Protein AF-A0A7Y5QZE5-F1 (afdb_monomer_lite)

Radius of gyration: 16.56 Å; chains: 1; bounding box: 35×41×44 Å

Sequence (103 aa):
MFTLRVVRHGHQEQLLAECPAACVPARGEVLQLDVTDANGEPAGPSTLWRVISVTLHVPSVRSQPPADGSPLGVRLVEVAVLHDSEIPAPMAQRESAVLSEIL

Secondary structure (DSSP, 8-state):
-EEEEEEE-SSS-EEEEEEEESSPPPTTPEEEE--B-TTS-B-S--EEEEEEEEEEE---STTPPPTT-PPP---EEEEEEEEGGG--HHHHHHHHHHHHTT-

pLDDT: mean 82.78, std 13.97, range [40.28, 96.69]

Foldseek 3Di:
DAKEWEFEDDPDTHTDDIDDDDDFDDQQDKDWDFDADPVRHGDDDIFIWGFHDKDFDWPDDVPDQDPVNDGTDGHYIYTHTHGPVPDDPVNVVVVVVVVVVVD

Structure (mmCIF, N/CA/C/O backbone):
data_AF-A0A7Y5QZE5-F1
#
_entry.id   AF-A0A7Y5QZE5-F1
#
loop_
_atom_site.group_PDB
_atom_site.id
_atom_site.type_symbol
_atom_site.label_atom_id
_atom_site.label_alt_id
_atom_site.label_comp_id
_atom_site.label_asym_id
_atom_site.label_entity_id
_atom_site.label_seq_id
_atom_site.pdbx_PDB_ins_code
_atom_site.Cartn_x
_atom_site.Cartn_y
_atom_site.Cartn_z
_atom_site.occupancy
_atom_site.B_iso_or_equiv
_atom_site.auth_seq_id
_atom_site.auth_comp_id
_atom_site.auth_asym_id
_atom_site.auth_atom_id
_atom_site.pdbx_PDB_model_num
ATOM 1 N N . MET A 1 1 ? -9.203 8.566 7.470 1.00 85.50 1 MET A N 1
ATOM 2 C CA . MET A 1 1 ? -8.013 8.354 6.621 1.00 85.50 1 MET A CA 1
ATOM 3 C C . MET A 1 1 ? -6.992 7.553 7.404 1.00 85.50 1 MET A C 1
ATOM 5 O O . MET A 1 1 ? -6.941 7.693 8.623 1.00 85.50 1 MET A O 1
ATOM 9 N N . PHE A 1 2 ? -6.231 6.714 6.715 1.00 91.31 2 PHE A N 1
ATOM 10 C CA . PHE A 1 2 ? -5.121 5.922 7.251 1.00 91.31 2 PHE A CA 1
ATOM 11 C C . PHE A 1 2 ? -3.887 6.142 6.375 1.00 91.31 2 PHE A C 1
ATOM 13 O O . PHE A 1 2 ? -4.005 6.665 5.267 1.00 91.31 2 PHE A O 1
ATOM 20 N N . THR A 1 3 ? -2.715 5.745 6.856 1.00 95.88 3 THR A N 1
ATOM 21 C CA . THR A 1 3 ? -1.506 5.743 6.027 1.00 95.88 3 THR A CA 1
ATOM 22 C C . THR A 1 3 ? -1.508 4.496 5.150 1.00 95.88 3 THR A C 1
ATOM 24 O O . THR A 1 3 ? -1.658 3.388 5.660 1.00 95.88 3 THR A O 1
ATOM 27 N N . LEU A 1 4 ? -1.364 4.670 3.842 1.00 96.50 4 LEU A N 1
ATOM 28 C CA . LEU A 1 4 ? -1.155 3.610 2.866 1.00 96.50 4 LEU A CA 1
ATOM 29 C C . LEU A 1 4 ? 0.341 3.516 2.567 1.00 96.50 4 LEU A C 1
ATOM 31 O O . LEU A 1 4 ? 0.941 4.504 2.151 1.00 96.50 4 LEU A O 1
ATOM 35 N N . ARG A 1 5 ? 0.932 2.340 2.764 1.00 96.69 5 ARG A N 1
ATOM 36 C CA . ARG A 1 5 ? 2.314 2.018 2.394 1.00 96.69 5 ARG A CA 1
ATOM 37 C C . ARG A 1 5 ? 2.296 0.999 1.271 1.00 96.69 5 ARG A C 1
ATOM 39 O O . ARG A 1 5 ? 1.823 -0.114 1.468 1.00 96.69 5 ARG A O 1
ATOM 46 N N . VAL A 1 6 ? 2.808 1.371 0.106 1.00 95.44 6 VAL A N 1
ATOM 47 C CA . VAL A 1 6 ? 2.956 0.463 -1.034 1.00 95.44 6 VAL A CA 1
ATOM 48 C C . VAL A 1 6 ? 4.374 -0.085 -1.019 1.00 95.44 6 VAL A C 1
ATOM 50 O O . VAL A 1 6 ? 5.334 0.677 -1.140 1.00 95.44 6 VAL A O 1
ATOM 53 N N . VAL A 1 7 ? 4.510 -1.398 -0.856 1.00 95.56 7 VAL A N 1
ATOM 54 C CA . VAL A 1 7 ? 5.800 -2.087 -0.748 1.00 95.56 7 VAL A CA 1
ATOM 55 C C . VAL A 1 7 ? 5.953 -3.103 -1.871 1.00 95.56 7 VAL A C 1
ATOM 57 O O . VAL A 1 7 ? 5.016 -3.822 -2.208 1.00 95.56 7 VAL A O 1
ATOM 60 N N . ARG A 1 8 ? 7.140 -3.189 -2.470 1.00 93.00 8 ARG A N 1
ATOM 61 C CA . ARG A 1 8 ? 7.439 -4.240 -3.444 1.00 93.00 8 ARG A CA 1
ATOM 62 C C . ARG A 1 8 ? 7.531 -5.582 -2.722 1.00 93.00 8 ARG A C 1
ATOM 64 O O . ARG A 1 8 ? 8.347 -5.750 -1.819 1.00 93.00 8 ARG A O 1
ATOM 71 N N . HIS A 1 9 ? 6.727 -6.541 -3.159 1.00 88.56 9 HIS A N 1
ATOM 72 C CA . HIS A 1 9 ? 6.754 -7.916 -2.686 1.00 88.56 9 HIS A CA 1
ATOM 73 C C . HIS A 1 9 ? 8.040 -8.615 -3.159 1.00 88.56 9 HIS A C 1
ATOM 75 O O . HIS A 1 9 ? 8.330 -8.653 -4.356 1.00 88.56 9 HIS A O 1
ATOM 81 N N . GLY A 1 10 ? 8.816 -9.187 -2.236 1.00 82.56 10 GLY A N 1
ATOM 82 C CA . GLY A 1 10 ? 10.077 -9.855 -2.559 1.00 82.56 10 GLY A CA 1
ATOM 83 C C . GLY A 1 10 ? 10.978 -10.071 -1.343 1.00 82.56 10 GLY A C 1
ATOM 84 O O . GLY A 1 10 ? 10.559 -9.902 -0.205 1.00 82.56 10 GLY A O 1
ATOM 85 N N . HIS A 1 11 ? 12.234 -10.462 -1.590 1.00 60.09 11 HIS A N 1
ATOM 86 C CA . HIS A 1 11 ? 13.204 -10.788 -0.532 1.00 60.09 11 HIS A CA 1
ATOM 87 C C . HIS A 1 11 ? 13.693 -9.563 0.264 1.00 60.09 11 HIS A C 1
ATOM 89 O O . HIS A 1 11 ? 14.173 -9.703 1.385 1.00 60.09 11 HIS A O 1
ATOM 95 N N . GLN A 1 12 ? 13.560 -8.363 -0.304 1.00 74.19 12 GLN A N 1
ATOM 96 C CA . GLN A 1 12 ? 13.746 -7.098 0.397 1.00 74.19 12 GLN A CA 1
ATOM 97 C C . GLN A 1 12 ? 12.487 -6.263 0.181 1.00 74.19 12 GLN A C 1
ATOM 99 O O . GLN A 1 12 ? 12.179 -5.899 -0.954 1.00 74.19 12 GLN A O 1
ATOM 104 N N . GLU A 1 13 ? 11.752 -5.991 1.258 1.00 76.56 13 GLU A N 1
ATOM 105 C CA . GLU A 1 13 ? 10.582 -5.115 1.221 1.00 76.56 13 GLU A CA 1
ATOM 106 C C . GLU A 1 13 ? 11.045 -3.686 0.910 1.00 76.56 13 GLU A C 1
ATOM 108 O O . GLU A 1 13 ? 11.569 -2.970 1.763 1.00 76.56 13 GLU A O 1
ATOM 113 N N . GLN A 1 14 ? 10.908 -3.284 -0.353 1.00 91.56 14 GLN A N 1
ATOM 114 C CA . GLN A 1 14 ? 11.234 -1.937 -0.807 1.00 91.56 14 GLN A CA 1
ATOM 115 C C . GLN A 1 14 ? 9.977 -1.069 -0.735 1.00 91.56 14 GLN A C 1
ATOM 117 O O . GLN A 1 14 ? 8.993 -1.359 -1.412 1.00 91.56 14 GLN A O 1
ATOM 122 N N . LEU A 1 15 ? 10.013 0.020 0.036 1.00 93.94 15 LEU A N 1
ATOM 123 C CA . LEU A 1 15 ? 8.943 1.019 0.025 1.00 93.94 15 LEU A CA 1
ATOM 124 C C . LEU A 1 15 ? 8.936 1.758 -1.321 1.00 93.94 15 LEU A C 1
ATOM 126 O O . LEU A 1 15 ? 9.952 2.328 -1.718 1.00 93.94 15 LEU A O 1
ATOM 130 N N . LEU A 1 16 ? 7.793 1.743 -2.005 1.00 92.69 16 LEU A N 1
ATOM 131 C CA . LEU A 1 16 ? 7.581 2.420 -3.286 1.00 92.69 16 LEU A CA 1
ATOM 132 C C . LEU A 1 16 ? 6.844 3.749 -3.105 1.00 92.69 16 LEU A C 1
ATOM 134 O O . LEU A 1 16 ? 7.197 4.736 -3.743 1.00 92.69 16 LEU A O 1
ATOM 138 N N . ALA A 1 17 ? 5.838 3.781 -2.227 1.00 92.88 17 ALA A N 1
ATOM 139 C CA . ALA A 1 17 ? 5.070 4.983 -1.925 1.00 92.88 17 ALA A CA 1
ATOM 140 C C . ALA A 1 17 ? 4.494 4.939 -0.504 1.00 92.88 17 ALA A C 1
ATOM 142 O O . ALA A 1 17 ? 4.169 3.870 0.016 1.00 92.88 17 ALA A O 1
ATOM 143 N N . GLU A 1 18 ? 4.322 6.112 0.102 1.00 95.06 18 GLU A N 1
ATOM 144 C CA . GLU A 1 18 ? 3.592 6.288 1.355 1.00 95.06 18 GLU A CA 1
ATOM 145 C C . GLU A 1 18 ? 2.704 7.530 1.260 1.00 95.06 18 GLU A C 1
ATOM 147 O O . GLU A 1 18 ? 3.191 8.621 0.960 1.00 95.06 18 GLU A O 1
ATOM 152 N N . CYS A 1 19 ? 1.400 7.378 1.493 1.00 93.00 19 CYS A N 1
ATOM 153 C CA . CYS A 1 19 ? 0.458 8.494 1.416 1.00 93.00 19 CYS A CA 1
ATOM 154 C C . CYS A 1 19 ? -0.766 8.311 2.330 1.00 93.00 19 CYS A C 1
ATOM 156 O O . CYS A 1 19 ? -1.116 7.188 2.697 1.00 93.00 19 CYS A O 1
ATOM 158 N N . PRO A 1 20 ? -1.464 9.396 2.708 1.00 94.75 20 PRO A N 1
ATOM 159 C CA . PRO A 1 20 ? -2.780 9.296 3.326 1.00 94.75 20 PRO A CA 1
ATOM 160 C C . PRO A 1 20 ? -3.811 8.773 2.320 1.00 94.75 20 PRO A C 1
ATOM 162 O O . PRO A 1 20 ? -3.969 9.337 1.241 1.00 94.75 20 PRO A O 1
ATOM 165 N N . ALA A 1 21 ? -4.570 7.750 2.701 1.00 93.75 21 ALA A N 1
ATOM 166 C CA . ALA A 1 21 ? -5.627 7.180 1.876 1.00 93.75 21 ALA A CA 1
ATOM 167 C C . ALA A 1 21 ? -6.969 7.119 2.617 1.00 93.75 21 ALA A C 1
ATOM 169 O O . ALA A 1 21 ? -7.053 7.095 3.855 1.00 93.75 21 ALA A O 1
ATOM 170 N N . ALA A 1 22 ? -8.042 7.120 1.828 1.00 92.06 22 ALA A N 1
ATOM 171 C CA . ALA A 1 22 ? -9.415 6.969 2.303 1.00 92.06 22 ALA A CA 1
ATOM 172 C C . ALA A 1 22 ? -9.997 5.573 2.018 1.00 92.06 22 ALA A C 1
ATOM 174 O O . ALA A 1 22 ? -10.945 5.174 2.691 1.00 92.06 22 ALA A O 1
ATOM 175 N N . CYS A 1 23 ? -9.429 4.834 1.062 1.00 90.69 23 CYS A N 1
ATOM 176 C CA . CYS A 1 23 ? -9.886 3.516 0.631 1.00 90.69 23 CYS A CA 1
ATOM 177 C C . CYS A 1 23 ? -8.746 2.496 0.665 1.00 90.69 23 CYS A C 1
ATOM 179 O O . CYS A 1 23 ? -7.579 2.836 0.466 1.00 90.69 23 CYS A O 1
ATOM 181 N N . VAL A 1 24 ? -9.093 1.254 1.009 1.00 93.56 24 VAL A N 1
ATOM 182 C CA . VAL A 1 24 ? -8.153 0.130 1.062 1.00 93.56 24 VAL A CA 1
ATOM 183 C C . VAL A 1 24 ? -8.155 -0.516 -0.323 1.00 93.56 24 VAL A C 1
ATOM 185 O O . VAL A 1 24 ? -9.235 -0.931 -0.748 1.00 93.56 24 VAL A O 1
ATOM 188 N N . PRO A 1 25 ? -7.007 -0.609 -1.016 1.00 93.75 25 PRO A N 1
ATOM 189 C CA . PRO A 1 25 ? -6.932 -1.315 -2.291 1.00 93.75 25 PRO A CA 1
ATOM 190 C C . PRO A 1 25 ? -7.334 -2.780 -2.143 1.00 93.75 25 PRO A C 1
ATOM 192 O O . PRO A 1 25 ? -7.083 -3.398 -1.104 1.00 93.75 25 PRO A O 1
ATOM 195 N N . ALA A 1 26 ? -7.939 -3.352 -3.176 1.00 92.12 26 ALA A N 1
ATOM 196 C CA . ALA A 1 26 ? -8.286 -4.765 -3.191 1.00 92.12 26 ALA A CA 1
ATOM 197 C C . ALA A 1 26 ? -7.121 -5.615 -3.713 1.00 92.12 26 ALA A C 1
ATOM 199 O O . ALA A 1 26 ? -6.314 -5.185 -4.537 1.00 92.12 26 ALA A O 1
ATOM 200 N N . ARG A 1 27 ? -7.048 -6.876 -3.276 1.00 90.31 27 ARG A N 1
ATOM 201 C CA . ARG A 1 27 ? -6.139 -7.844 -3.899 1.00 90.31 27 ARG A CA 1
ATOM 202 C C . ARG A 1 27 ? -6.515 -8.047 -5.371 1.00 90.31 27 ARG A C 1
ATOM 204 O O . ARG A 1 27 ? -7.693 -8.175 -5.688 1.00 90.31 27 ARG A O 1
ATOM 211 N N . GLY A 1 28 ? -5.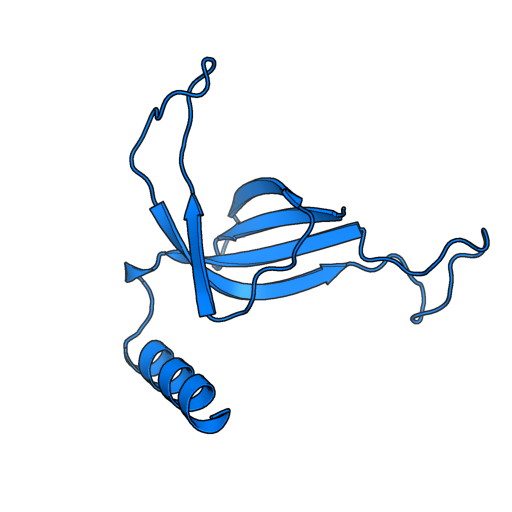512 -8.108 -6.244 1.00 88.06 28 GLY A N 1
ATOM 212 C CA . GLY A 1 28 ? -5.677 -8.223 -7.694 1.00 88.06 28 GLY A CA 1
ATOM 213 C C . GLY A 1 28 ? -5.904 -6.884 -8.404 1.00 88.06 28 GLY A C 1
ATOM 214 O O . GLY A 1 28 ? -5.843 -6.832 -9.634 1.00 88.06 28 GLY A O 1
ATOM 215 N N . GLU A 1 29 ? -6.114 -5.793 -7.663 1.00 91.38 29 GLU A N 1
ATOM 216 C CA . GLU A 1 29 ? -6.190 -4.443 -8.225 1.00 91.38 29 GLU A CA 1
ATOM 217 C C . GLU A 1 29 ? -4.840 -4.020 -8.826 1.00 91.38 29 GLU A C 1
ATOM 219 O O . GLU A 1 29 ? -3.778 -4.448 -8.361 1.00 91.38 29 GLU A O 1
ATOM 224 N N . VAL A 1 30 ? -4.878 -3.190 -9.872 1.00 93.06 30 VAL A N 1
ATOM 225 C CA . VAL A 1 30 ? -3.683 -2.553 -10.440 1.00 93.06 30 VAL A CA 1
ATOM 226 C C . VAL A 1 30 ? -3.582 -1.139 -9.910 1.00 93.06 30 VAL A C 1
ATOM 228 O O . VAL A 1 30 ? -4.482 -0.331 -10.116 1.00 93.06 30 VAL A O 1
ATOM 231 N N . LEU A 1 31 ? -2.452 -0.834 -9.291 1.00 93.06 31 LEU A N 1
ATOM 232 C CA . LEU A 1 31 ? -2.058 0.509 -8.919 1.00 93.06 31 LEU A CA 1
ATOM 233 C C . LEU A 1 31 ? -1.106 1.056 -9.979 1.00 93.06 31 LEU A C 1
ATOM 235 O O . LEU A 1 31 ? -0.111 0.417 -10.320 1.00 93.06 31 LEU A O 1
ATOM 239 N N . GLN A 1 32 ? -1.393 2.254 -10.473 1.00 93.56 32 GLN A N 1
ATOM 240 C CA . GLN A 1 32 ? -0.428 3.028 -11.240 1.00 93.56 32 GLN A CA 1
ATOM 241 C C . GLN A 1 32 ? 0.327 3.943 -10.279 1.00 93.56 32 GLN A C 1
ATOM 243 O O . GLN A 1 32 ? -0.285 4.739 -9.568 1.00 93.56 32 GLN A O 1
ATOM 248 N N . LEU A 1 33 ? 1.651 3.812 -10.244 1.00 91.62 33 LEU A N 1
ATOM 249 C CA . LEU A 1 33 ? 2.518 4.731 -9.519 1.00 91.62 33 LEU A CA 1
ATOM 250 C C . LEU A 1 33 ? 3.183 5.667 -10.522 1.00 91.62 33 LEU A C 1
ATOM 252 O O . LEU A 1 33 ? 4.011 5.239 -11.333 1.00 91.62 33 LEU A O 1
ATOM 256 N N . ASP A 1 34 ? 2.797 6.936 -10.435 1.00 90.44 34 ASP A N 1
ATOM 257 C CA . ASP A 1 34 ? 3.353 8.029 -11.220 1.00 90.44 34 ASP A CA 1
ATOM 258 C C . ASP A 1 34 ? 4.387 8.789 -10.395 1.00 90.44 34 ASP A C 1
ATOM 260 O O . ASP A 1 34 ? 4.200 9.049 -9.204 1.00 90.44 34 ASP A O 1
ATOM 264 N N . VAL A 1 35 ? 5.491 9.153 -11.040 1.00 85.69 35 VAL A N 1
ATOM 265 C CA . VAL A 1 35 ? 6.512 10.012 -10.444 1.00 85.69 35 VAL A CA 1
ATOM 266 C C . VAL A 1 35 ? 6.258 11.427 -10.931 1.00 85.69 35 VAL A C 1
ATOM 268 O O . VAL A 1 35 ? 6.272 11.665 -12.137 1.00 85.69 35 VAL A O 1
ATOM 271 N N . THR A 1 36 ? 6.044 12.359 -10.008 1.00 88.19 36 THR A N 1
ATOM 272 C CA . THR A 1 36 ? 5.875 13.784 -10.312 1.00 88.19 36 THR A CA 1
ATOM 273 C C . THR A 1 36 ? 7.092 14.586 -9.862 1.00 88.19 36 THR A C 1
ATOM 275 O O . THR A 1 36 ? 7.760 14.220 -8.892 1.00 88.19 36 THR A O 1
ATOM 278 N N . ASP A 1 37 ? 7.381 15.691 -10.545 1.00 89.75 37 ASP A N 1
ATOM 279 C CA . ASP A 1 37 ? 8.393 16.656 -10.125 1.00 89.75 37 ASP A CA 1
ATOM 280 C C . ASP A 1 37 ? 7.868 17.588 -9.014 1.00 89.75 37 ASP A C 1
ATOM 282 O O . ASP A 1 37 ? 6.760 17.435 -8.495 1.00 89.75 37 ASP A O 1
ATOM 286 N N . ALA A 1 38 ? 8.681 18.579 -8.639 1.00 90.25 38 ALA A N 1
ATOM 287 C CA . ALA A 1 38 ? 8.329 19.566 -7.619 1.00 90.25 38 ALA A CA 1
ATOM 288 C C . ALA A 1 38 ? 7.144 20.475 -8.004 1.00 90.25 38 ALA A C 1
ATOM 290 O O . ALA A 1 38 ? 6.553 21.096 -7.122 1.00 90.25 38 ALA A O 1
ATOM 291 N N . ASN A 1 39 ? 6.799 20.559 -9.290 1.00 91.69 39 ASN A N 1
ATOM 292 C CA . ASN A 1 39 ? 5.658 21.321 -9.794 1.00 91.69 39 ASN A CA 1
ATOM 293 C C . ASN A 1 39 ? 4.397 20.452 -9.926 1.00 91.69 39 ASN A C 1
ATOM 295 O O . ASN A 1 39 ? 3.333 20.977 -10.247 1.00 91.69 39 ASN A O 1
ATOM 299 N N . GLY A 1 40 ? 4.503 19.147 -9.651 1.00 86.12 40 GLY A N 1
ATOM 300 C CA . GLY A 1 40 ? 3.420 18.184 -9.820 1.00 86.12 40 GLY A CA 1
ATOM 301 C C . GLY A 1 40 ? 3.296 17.641 -11.244 1.00 86.12 40 GLY A C 1
ATOM 302 O O . GLY A 1 40 ? 2.343 16.918 -11.526 1.00 86.12 40 GLY A O 1
ATOM 303 N N . GLU A 1 41 ? 4.243 17.950 -12.131 1.00 89.81 41 GLU A N 1
ATOM 304 C CA . GLU A 1 41 ? 4.235 17.459 -13.507 1.00 89.81 41 GLU A CA 1
ATOM 305 C C . GLU A 1 41 ? 4.846 16.052 -13.585 1.00 89.81 41 GLU A C 1
ATOM 307 O O . GLU A 1 41 ? 5.772 15.746 -12.828 1.00 89.81 41 GLU A O 1
ATOM 312 N N . PRO A 1 42 ? 4.380 15.171 -14.489 1.00 87.62 42 PRO A N 1
ATOM 313 C CA . PRO A 1 42 ? 4.961 13.841 -14.660 1.00 87.62 42 PRO A CA 1
ATOM 314 C C . PRO A 1 42 ? 6.461 13.907 -14.991 1.00 87.62 42 PRO A C 1
ATOM 316 O O . PRO A 1 42 ? 6.872 14.480 -15.998 1.00 87.62 42 PRO A O 1
ATOM 319 N N . ALA A 1 43 ? 7.286 13.287 -14.150 1.00 84.19 43 ALA A N 1
ATOM 320 C CA . ALA A 1 43 ? 8.749 13.336 -14.207 1.00 84.19 43 ALA A CA 1
ATOM 321 C C . ALA A 1 43 ? 9.396 12.002 -14.609 1.00 84.19 43 ALA A C 1
ATOM 323 O O . ALA A 1 43 ? 10.621 11.894 -14.682 1.00 84.19 43 ALA A O 1
ATOM 324 N N . GLY A 1 44 ? 8.594 10.969 -14.854 1.00 80.69 44 GLY A N 1
ATOM 325 C CA . GLY A 1 44 ? 9.085 9.640 -15.185 1.00 80.69 44 GLY A CA 1
ATOM 326 C C . GLY A 1 44 ? 7.996 8.732 -15.749 1.00 80.69 44 GLY A C 1
ATOM 327 O O . GLY A 1 44 ? 6.831 9.124 -15.812 1.00 80.69 44 GLY A O 1
ATOM 328 N N . PRO A 1 45 ? 8.370 7.519 -16.185 1.00 80.25 45 PRO A N 1
ATOM 329 C CA . PRO A 1 45 ? 7.407 6.548 -16.672 1.00 80.25 45 PRO A CA 1
ATOM 330 C C . PRO A 1 45 ? 6.474 6.101 -15.543 1.00 80.25 45 PRO A C 1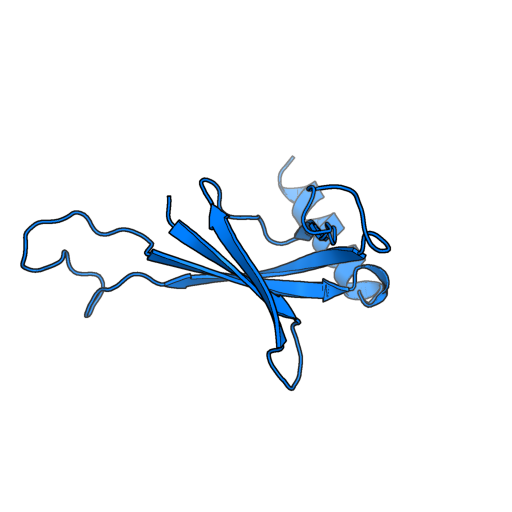
ATOM 332 O O . PRO A 1 45 ? 6.925 5.752 -14.450 1.00 80.25 45 PRO A O 1
ATOM 335 N N . SER A 1 46 ? 5.179 6.058 -15.843 1.00 85.56 46 SER A N 1
ATOM 336 C CA . SER A 1 46 ? 4.180 5.385 -15.019 1.00 85.56 46 SER A CA 1
ATOM 337 C C . SER A 1 46 ? 4.514 3.904 -14.899 1.00 85.56 46 SER A C 1
ATOM 339 O O . SER A 1 46 ? 4.842 3.247 -15.891 1.00 85.56 46 SER A O 1
ATOM 341 N N . THR A 1 47 ? 4.408 3.360 -13.692 1.00 90.50 47 THR A N 1
ATOM 342 C CA . THR A 1 47 ? 4.631 1.930 -13.446 1.00 90.50 47 THR A CA 1
ATOM 343 C C . THR A 1 47 ? 3.357 1.280 -12.929 1.00 90.50 47 THR A C 1
ATOM 345 O O . THR A 1 47 ? 2.682 1.832 -12.061 1.00 90.50 47 THR A O 1
ATOM 348 N N . LEU A 1 48 ? 3.013 0.117 -13.488 1.00 93.62 48 LEU A N 1
ATOM 349 C CA . LEU A 1 48 ? 1.823 -0.643 -13.110 1.00 93.62 48 LEU A CA 1
ATOM 350 C C . LEU A 1 48 ? 2.201 -1.762 -12.143 1.00 93.62 48 LEU A C 1
ATOM 352 O O . LEU A 1 48 ? 3.084 -2.580 -12.415 1.00 93.62 48 LEU A O 1
ATOM 356 N N . TRP A 1 49 ? 1.497 -1.793 -11.021 1.00 93.56 49 TRP A N 1
ATOM 357 C CA . TRP A 1 49 ? 1.774 -2.661 -9.891 1.00 93.56 49 TRP A CA 1
ATOM 358 C C . TRP A 1 49 ? 0.514 -3.407 -9.491 1.00 93.56 49 TRP A C 1
ATOM 360 O O . TRP A 1 49 ? -0.517 -2.806 -9.210 1.00 93.56 49 TRP A O 1
ATOM 370 N N . ARG A 1 50 ? 0.592 -4.729 -9.431 1.00 93.81 50 ARG A N 1
ATOM 371 C CA . ARG A 1 50 ? -0.519 -5.573 -9.007 1.00 93.81 50 ARG A CA 1
ATOM 372 C C . ARG A 1 50 ? -0.483 -5.770 -7.507 1.00 93.81 50 ARG A C 1
ATOM 374 O O . ARG A 1 50 ? 0.542 -6.192 -6.974 1.00 93.81 50 ARG A O 1
ATOM 381 N N . VAL A 1 51 ? -1.606 -5.543 -6.840 1.00 93.75 51 VAL A N 1
ATOM 382 C CA . VAL A 1 51 ? -1.759 -5.838 -5.414 1.00 93.75 51 VAL A CA 1
ATOM 383 C C . VAL A 1 51 ? -1.807 -7.345 -5.189 1.00 93.75 51 VAL A C 1
ATOM 385 O O . VAL A 1 51 ? -2.738 -8.021 -5.624 1.00 93.75 51 VAL A O 1
ATOM 388 N N . ILE A 1 52 ? -0.827 -7.872 -4.458 1.00 92.50 52 ILE A N 1
ATOM 389 C CA . ILE A 1 52 ? -0.727 -9.300 -4.125 1.00 92.50 52 ILE A CA 1
ATOM 390 C C . ILE A 1 52 ? -1.254 -9.577 -2.719 1.00 92.50 52 ILE A C 1
ATOM 392 O O . ILE A 1 52 ? -1.902 -10.602 -2.488 1.00 92.50 52 ILE A O 1
ATOM 396 N N . SER A 1 53 ? -1.018 -8.661 -1.780 1.00 93.62 53 SER A N 1
ATOM 397 C CA . SER A 1 53 ? -1.555 -8.751 -0.425 1.00 93.62 53 SER A CA 1
ATOM 398 C C . SER A 1 53 ? -1.808 -7.376 0.183 1.00 93.62 53 SER A C 1
ATOM 400 O O . SER A 1 53 ? -1.241 -6.364 -0.232 1.00 93.62 53 SER A O 1
ATOM 402 N N . VAL A 1 54 ? -2.696 -7.363 1.175 1.00 94.69 54 VAL A N 1
ATOM 403 C CA . VAL A 1 54 ? -3.074 -6.178 1.939 1.00 94.69 54 VAL A CA 1
ATOM 404 C C . VAL A 1 54 ? -3.055 -6.548 3.414 1.00 94.69 54 VAL A C 1
ATOM 406 O O . VAL A 1 54 ? -3.740 -7.485 3.830 1.00 94.69 54 VAL A O 1
ATOM 409 N N . THR A 1 55 ? -2.286 -5.803 4.200 1.00 94.44 55 THR A N 1
ATOM 410 C CA . THR A 1 55 ? -2.120 -5.995 5.640 1.00 94.44 55 THR A CA 1
ATOM 411 C C . THR A 1 55 ? -2.670 -4.778 6.377 1.00 94.44 55 THR A C 1
ATOM 413 O O . THR A 1 55 ? -2.245 -3.647 6.147 1.00 94.44 55 THR A O 1
ATOM 416 N N . LEU A 1 56 ? -3.629 -5.000 7.280 1.00 92.56 56 LEU A N 1
ATOM 417 C CA . LEU A 1 56 ? -4.226 -3.945 8.101 1.00 92.56 56 LEU A CA 1
ATOM 418 C C . LEU A 1 56 ? -3.582 -3.931 9.488 1.00 92.56 56 LEU A C 1
ATOM 420 O O . LEU A 1 56 ? -3.690 -4.898 10.242 1.00 92.56 56 LEU A O 1
ATOM 424 N N . HIS A 1 57 ? -2.974 -2.810 9.860 1.00 90.25 57 HIS A N 1
ATOM 425 C CA . HIS A 1 57 ? -2.397 -2.619 11.184 1.00 90.25 57 HIS A CA 1
ATOM 426 C C . HIS A 1 57 ? -3.381 -1.860 12.075 1.00 90.25 57 HIS A C 1
ATOM 428 O O . HIS A 1 57 ? -3.653 -0.664 11.894 1.00 90.25 57 HIS A O 1
ATOM 434 N N . VAL A 1 58 ? -3.909 -2.580 13.064 1.00 86.19 58 VAL A N 1
ATOM 435 C CA . VAL A 1 58 ? -4.825 -2.054 14.078 1.00 86.19 58 VAL A CA 1
ATOM 436 C C . VAL A 1 58 ? -4.086 -2.011 15.419 1.00 86.19 58 VAL A C 1
ATOM 438 O O . VAL A 1 58 ? -3.646 -3.061 15.892 1.00 86.19 58 VAL A O 1
ATOM 441 N N . PRO A 1 59 ? -3.934 -0.834 16.055 1.00 77.38 59 PRO A N 1
ATOM 442 C CA . PRO A 1 59 ? -3.265 -0.708 17.343 1.00 77.38 59 PRO A CA 1
ATOM 443 C C . PRO A 1 59 ? -4.176 -1.261 18.442 1.00 77.38 59 PRO A C 1
ATOM 445 O O . PRO A 1 59 ? -4.953 -0.537 19.058 1.00 77.38 59 PRO A O 1
ATOM 448 N N . SER A 1 60 ? -4.113 -2.572 18.661 1.00 72.50 60 SER A N 1
ATOM 449 C CA . SER A 1 60 ? -4.861 -3.241 19.720 1.00 72.50 60 SER A CA 1
ATOM 450 C C . SER A 1 60 ? -4.042 -4.371 20.323 1.00 72.50 60 SER A C 1
ATOM 452 O O . SER A 1 60 ? -3.372 -5.123 19.615 1.00 72.50 60 SER A O 1
ATOM 454 N N . VAL A 1 61 ? -4.147 -4.530 21.637 1.00 68.31 61 VAL A N 1
ATOM 455 C CA . VAL A 1 61 ? -3.732 -5.755 22.315 1.00 68.31 61 VAL A CA 1
ATOM 456 C C . VAL A 1 61 ? -4.979 -6.631 22.401 1.00 68.31 61 VAL A C 1
ATOM 458 O O . VAL A 1 61 ? -5.964 -6.241 23.020 1.00 68.31 61 VAL A O 1
ATOM 461 N N . ARG A 1 62 ? -4.963 -7.803 21.751 1.00 75.25 62 ARG A N 1
ATOM 462 C CA . ARG A 1 62 ? -6.085 -8.770 21.730 1.00 75.25 62 ARG A CA 1
ATOM 463 C C . ARG A 1 62 ? -7.393 -8.248 21.110 1.00 75.25 62 ARG A C 1
ATOM 465 O O . ARG A 1 62 ? -8.466 -8.631 21.568 1.00 75.25 62 ARG A O 1
ATOM 472 N N . SER A 1 63 ? -7.324 -7.379 20.100 1.00 70.75 63 SER A N 1
ATOM 473 C CA . SER A 1 63 ? -8.523 -6.845 19.426 1.00 70.75 63 SER A CA 1
ATOM 474 C C . SER A 1 63 ? -9.466 -6.077 20.363 1.00 70.75 63 SER A C 1
ATOM 476 O O . SER A 1 63 ? -10.669 -6.017 20.123 1.00 70.75 63 SER A O 1
ATOM 478 N N . GLN A 1 64 ? -8.928 -5.492 21.439 1.00 75.50 64 GLN A N 1
ATOM 479 C CA . GLN A 1 64 ? -9.697 -4.701 22.398 1.00 75.50 64 GLN A CA 1
ATOM 480 C C . GLN A 1 64 ? -9.677 -3.207 22.057 1.00 75.50 64 GLN A C 1
ATOM 482 O O . GLN A 1 64 ? -8.670 -2.725 21.529 1.00 75.50 64 GLN A O 1
ATOM 487 N N . PRO A 1 65 ? -10.755 -2.467 22.380 1.00 74.75 65 PRO A N 1
ATOM 488 C CA . PRO A 1 65 ? -10.774 -1.017 22.270 1.00 74.75 65 PRO A CA 1
ATOM 489 C C . PRO A 1 65 ? -9.606 -0.374 23.031 1.00 74.75 65 PRO A C 1
ATOM 491 O O . PRO A 1 65 ? -9.278 -0.827 24.132 1.00 74.75 65 PRO A O 1
ATOM 494 N N . PRO A 1 66 ? -8.986 0.677 22.474 1.00 81.06 66 PRO A N 1
ATOM 495 C CA . PRO A 1 66 ? -8.053 1.528 23.198 1.00 81.06 66 PRO A CA 1
ATOM 496 C C . PRO A 1 66 ? -8.589 1.972 24.569 1.00 81.06 66 PRO A C 1
ATOM 498 O O . PRO A 1 66 ? -9.770 2.286 24.725 1.00 81.06 66 PRO A O 1
ATOM 501 N N . ALA A 1 67 ? -7.705 2.033 25.570 1.00 81.69 67 ALA A N 1
ATOM 502 C CA . ALA A 1 67 ? -8.066 2.414 26.941 1.00 81.69 67 ALA A CA 1
ATOM 503 C C . ALA A 1 67 ? -8.563 3.868 27.063 1.00 81.69 67 ALA A C 1
ATOM 505 O O . ALA A 1 67 ? -9.229 4.212 28.035 1.00 81.69 67 ALA A O 1
ATOM 506 N N . ASP A 1 68 ? -8.252 4.709 26.076 1.00 83.62 68 ASP A N 1
ATOM 507 C CA . ASP A 1 68 ? -8.709 6.097 25.980 1.00 83.62 68 ASP A CA 1
ATOM 508 C C . ASP A 1 68 ? -10.157 6.234 25.464 1.00 83.62 68 ASP A C 1
ATOM 510 O O . ASP A 1 68 ? -10.659 7.348 25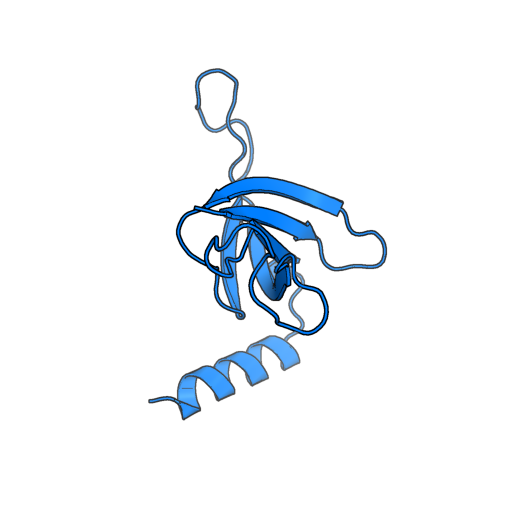.326 1.00 83.62 68 ASP A O 1
ATOM 514 N N . GLY A 1 69 ? -10.839 5.116 25.184 1.00 81.00 69 GLY A N 1
ATOM 515 C CA . GLY A 1 69 ? -12.219 5.090 24.697 1.00 81.00 69 GLY A CA 1
ATOM 516 C C . GLY A 1 69 ? -12.370 5.443 23.216 1.00 81.00 69 GLY A C 1
ATOM 517 O O . GLY A 1 69 ? -13.496 5.486 22.715 1.00 81.00 69 GLY A O 1
ATOM 518 N N . SER A 1 70 ? -11.268 5.683 22.498 1.00 81.62 70 SER A N 1
ATOM 519 C CA . SER A 1 70 ? -11.310 5.898 21.054 1.00 81.62 70 SER A CA 1
ATOM 520 C C . SER A 1 70 ? -11.733 4.617 20.317 1.00 81.62 70 SER A C 1
ATOM 522 O O . SER A 1 70 ? -11.474 3.504 20.784 1.00 81.62 70 SER A O 1
ATOM 524 N N . PRO A 1 71 ? -12.411 4.726 19.159 1.00 79.69 71 PRO A N 1
ATOM 525 C CA . PRO A 1 71 ? -12.787 3.548 18.392 1.00 79.69 71 PRO A CA 1
ATOM 526 C C . PRO A 1 71 ? -11.546 2.828 17.855 1.00 79.69 71 PRO A C 1
ATOM 528 O O . PRO A 1 71 ? -10.577 3.460 17.419 1.00 79.69 71 PRO A O 1
ATOM 531 N N . LEU A 1 72 ? -11.613 1.494 17.815 1.00 83.94 72 LEU A N 1
ATOM 532 C CA . LEU A 1 72 ? -10.669 0.691 17.040 1.00 83.94 72 LEU A CA 1
ATOM 533 C C . LEU A 1 72 ? -10.686 1.168 15.590 1.00 83.94 72 LEU A C 1
ATOM 535 O O . LEU A 1 72 ? -11.736 1.243 14.956 1.00 83.94 72 LEU A O 1
ATOM 539 N N . GLY A 1 73 ? -9.508 1.486 15.071 1.00 84.50 73 GLY A N 1
ATOM 540 C CA . GLY A 1 73 ? -9.363 1.988 13.718 1.00 84.50 73 GLY A CA 1
ATOM 541 C C . GLY A 1 73 ? -8.049 1.540 13.116 1.00 84.50 73 GLY A C 1
ATOM 542 O O . GLY A 1 73 ? -7.022 1.490 13.794 1.00 84.50 73 GLY A O 1
ATOM 543 N N . VAL A 1 74 ? -8.086 1.234 11.824 1.00 88.56 74 VAL A N 1
ATOM 544 C CA . VAL A 1 74 ? -6.879 0.995 11.037 1.00 88.56 74 VAL A CA 1
ATOM 545 C C . VAL A 1 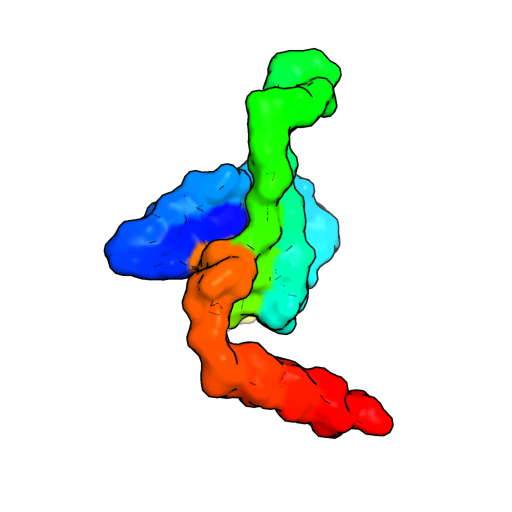74 ? -6.067 2.288 11.005 1.00 88.56 74 VAL A C 1
ATOM 547 O O . VAL A 1 74 ? -6.595 3.353 10.674 1.00 88.56 74 VAL A O 1
ATOM 550 N N . ARG A 1 75 ? -4.790 2.206 11.386 1.00 88.94 75 ARG A N 1
ATOM 551 C CA . ARG A 1 75 ? -3.863 3.349 11.327 1.00 88.94 75 ARG A CA 1
ATOM 552 C C . ARG A 1 75 ? -2.954 3.269 10.115 1.00 88.94 75 ARG A C 1
ATOM 554 O O . ARG A 1 75 ? -2.699 4.289 9.481 1.00 88.94 75 ARG A O 1
ATOM 561 N N . LEU A 1 76 ? -2.518 2.056 9.799 1.00 92.50 76 LEU A N 1
ATOM 562 C CA . LEU A 1 76 ? -1.623 1.771 8.696 1.00 92.50 76 LEU A CA 1
ATOM 563 C C . LEU A 1 76 ? -2.172 0.607 7.871 1.00 92.50 76 LEU A C 1
ATOM 565 O O . LEU A 1 76 ? -2.641 -0.391 8.418 1.00 92.50 76 LEU A O 1
ATOM 569 N N . VAL A 1 77 ? -2.088 0.756 6.557 1.00 95.38 77 VAL A N 1
ATOM 570 C CA . VAL A 1 77 ? -2.374 -0.276 5.569 1.00 95.38 77 VAL A CA 1
ATOM 571 C C . VAL A 1 77 ? -1.114 -0.477 4.759 1.00 95.38 77 VAL A C 1
ATOM 573 O O . VAL A 1 77 ? -0.644 0.458 4.116 1.00 95.38 77 VAL A O 1
ATOM 576 N N . GLU A 1 78 ? -0.574 -1.685 4.792 1.00 96.31 78 GLU A N 1
ATOM 577 C CA . GLU A 1 78 ? 0.542 -2.069 3.941 1.00 96.31 78 GLU A CA 1
ATOM 578 C C . GLU A 1 78 ? 0.026 -2.896 2.767 1.00 96.31 78 GLU A C 1
ATOM 580 O O . GLU A 1 78 ? -0.743 -3.841 2.940 1.00 96.31 78 GLU A O 1
ATOM 585 N N . VAL A 1 79 ? 0.416 -2.504 1.562 1.00 95.81 79 VAL A N 1
ATOM 586 C CA . VAL A 1 79 ? -0.003 -3.118 0.308 1.00 95.81 79 VAL A CA 1
ATOM 587 C C . VAL A 1 79 ? 1.236 -3.649 -0.380 1.00 95.81 79 VAL A C 1
ATOM 589 O O . VAL A 1 79 ? 2.059 -2.873 -0.869 1.00 95.81 79 VAL A O 1
ATOM 592 N N . ALA A 1 80 ? 1.363 -4.973 -0.416 1.00 94.94 80 ALA A N 1
ATOM 593 C CA . ALA A 1 80 ? 2.455 -5.615 -1.122 1.00 94.94 80 ALA A CA 1
ATOM 594 C C . ALA A 1 80 ? 2.088 -5.779 -2.594 1.00 94.94 80 ALA A C 1
ATOM 596 O O . ALA A 1 80 ? 1.046 -6.354 -2.932 1.00 94.94 80 ALA A O 1
ATOM 597 N N . VAL A 1 81 ? 2.961 -5.293 -3.470 1.00 93.94 81 VAL A N 1
ATOM 598 C CA . VAL A 1 81 ? 2.745 -5.291 -4.913 1.00 93.94 81 VAL A CA 1
ATOM 599 C C . VAL A 1 81 ? 3.849 -6.010 -5.678 1.00 93.94 81 VAL A C 1
ATOM 601 O O . VAL A 1 81 ? 5.013 -5.988 -5.284 1.00 93.94 81 VAL A O 1
ATOM 604 N N . LEU A 1 82 ? 3.492 -6.614 -6.807 1.00 93.12 82 LEU A N 1
ATOM 605 C CA . LEU A 1 82 ? 4.440 -7.079 -7.823 1.00 93.12 82 LEU A CA 1
ATOM 606 C C . LEU A 1 82 ? 4.315 -6.213 -9.068 1.00 93.12 82 LEU A C 1
ATOM 608 O O . LEU A 1 82 ? 3.244 -5.662 -9.330 1.00 93.12 82 LEU A O 1
ATOM 612 N N . HIS A 1 83 ? 5.396 -6.086 -9.836 1.00 89.88 83 HIS A N 1
ATOM 613 C CA . HIS A 1 83 ? 5.292 -5.401 -11.118 1.00 89.88 83 HIS A CA 1
AT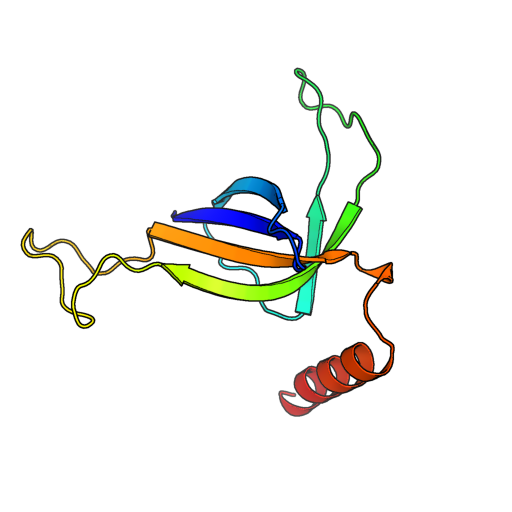OM 614 C C . HIS A 1 83 ? 4.322 -6.190 -12.007 1.00 89.88 83 HIS A C 1
ATOM 616 O O . HIS A 1 83 ? 4.371 -7.420 -12.026 1.00 89.88 83 HIS A O 1
ATOM 622 N N . ASP A 1 84 ? 3.428 -5.517 -12.730 1.00 84.25 84 ASP A N 1
ATOM 623 C CA . ASP A 1 84 ? 2.325 -6.207 -13.418 1.00 84.25 84 ASP A CA 1
ATOM 624 C C . ASP A 1 84 ? 2.820 -7.234 -14.457 1.00 84.25 84 ASP A C 1
ATOM 626 O O . ASP A 1 84 ? 2.246 -8.307 -14.626 1.00 84.25 84 ASP A O 1
ATOM 630 N N . SER A 1 85 ? 3.970 -6.962 -15.080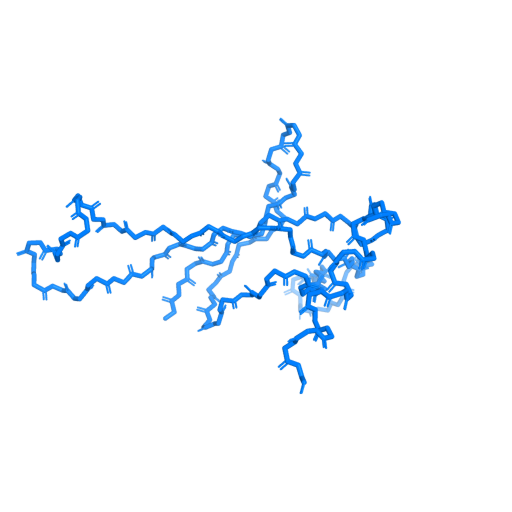 1.00 82.44 85 SER A N 1
ATOM 631 C CA . SER A 1 85 ? 4.624 -7.888 -16.014 1.00 82.44 85 SER A CA 1
ATOM 632 C C . SER A 1 85 ? 5.286 -9.109 -15.356 1.00 82.44 85 SER A C 1
ATOM 634 O O . SER A 1 85 ? 5.685 -10.029 -16.062 1.00 82.44 85 SER A O 1
ATOM 636 N N . GLU A 1 86 ? 5.478 -9.108 -14.034 1.00 79.81 86 GLU A N 1
ATOM 637 C CA . GLU A 1 86 ? 6.125 -10.194 -13.282 1.00 79.81 86 GLU A CA 1
ATOM 638 C C . GLU A 1 86 ? 5.121 -11.265 -12.825 1.00 79.81 86 GLU A C 1
ATOM 640 O O . GLU A 1 86 ? 5.531 -12.284 -12.268 1.00 79.81 86 GLU A O 1
ATOM 645 N N . ILE A 1 87 ? 3.815 -11.069 -13.053 1.00 73.75 87 ILE A N 1
ATOM 646 C CA . ILE A 1 87 ? 2.782 -12.021 -12.631 1.00 73.75 87 ILE A CA 1
ATOM 647 C C . ILE A 1 87 ? 2.904 -13.311 -13.455 1.00 73.75 87 ILE A C 1
ATOM 649 O O . ILE A 1 87 ? 2.694 -13.297 -14.672 1.00 73.75 87 ILE A O 1
ATOM 653 N N . PRO A 1 88 ? 3.176 -14.467 -12.824 1.00 67.81 88 PRO A N 1
ATOM 654 C CA . PRO A 1 88 ? 3.202 -15.734 -13.536 1.00 67.81 88 PRO A CA 1
ATOM 655 C C . PRO A 1 88 ? 1.810 -16.077 -14.087 1.00 67.81 88 PRO A C 1
ATOM 657 O O . PRO A 1 88 ? 0.809 -15.982 -13.372 1.00 67.81 88 PRO A O 1
ATOM 660 N N . ALA A 1 89 ? 1.747 -16.589 -15.320 1.00 62.19 89 ALA A N 1
ATOM 661 C CA . ALA A 1 89 ? 0.500 -16.994 -15.985 1.00 62.19 89 ALA A CA 1
ATOM 662 C C . ALA A 1 89 ? -0.474 -17.859 -15.136 1.00 62.19 89 ALA A C 1
ATOM 664 O O . ALA A 1 89 ? -1.681 -17.620 -15.212 1.00 62.19 89 ALA A O 1
ATOM 665 N N . PRO A 1 90 ? -0.027 -18.812 -14.285 1.00 57.72 90 PRO A N 1
ATOM 666 C CA . PRO A 1 90 ? -0.950 -19.573 -13.441 1.00 57.72 90 PRO A CA 1
ATOM 667 C C . PRO A 1 90 ? -1.582 -18.764 -12.292 1.00 57.72 90 PRO A C 1
ATOM 669 O O . PRO A 1 90 ? -2.658 -19.131 -11.820 1.00 57.72 90 PRO A O 1
ATOM 672 N N . MET A 1 91 ? -0.952 -17.679 -11.824 1.00 60.97 91 MET A N 1
ATOM 673 C CA . MET A 1 91 ? -1.563 -16.771 -10.840 1.00 60.97 91 MET A CA 1
ATOM 674 C C . MET A 1 91 ? -2.641 -15.904 -11.490 1.00 60.97 91 MET A C 1
ATOM 676 O O . MET A 1 91 ? -3.741 -15.821 -10.951 1.00 60.97 91 MET A O 1
ATOM 680 N N . ALA A 1 92 ? -2.370 -15.375 -12.687 1.00 59.25 92 ALA A N 1
ATOM 681 C CA . ALA A 1 92 ? -3.349 -14.607 -13.456 1.00 59.25 92 ALA A CA 1
ATOM 682 C C . ALA A 1 92 ? -4.634 -15.416 -13.742 1.00 59.25 92 ALA A C 1
ATOM 684 O O . ALA A 1 92 ? -5.743 -14.895 -13.645 1.00 59.25 92 ALA A O 1
ATOM 685 N N . GLN A 1 93 ? -4.503 -16.719 -14.025 1.00 59.06 93 GLN A N 1
ATOM 686 C CA . GLN A 1 93 ? -5.648 -17.610 -14.263 1.00 59.06 93 GLN A CA 1
ATOM 687 C C . GLN A 1 93 ? -6.484 -17.886 -13.004 1.00 59.06 93 GLN A C 1
ATOM 689 O O . GLN A 1 93 ? -7.711 -17.911 -13.081 1.00 59.06 93 GLN A O 1
ATOM 694 N N . ARG A 1 94 ? -5.846 -18.072 -11.839 1.00 58.19 94 ARG A N 1
ATOM 695 C CA . ARG A 1 94 ? -6.563 -18.278 -10.566 1.00 58.19 94 ARG A CA 1
ATOM 696 C C . ARG A 1 94 ? -7.316 -17.027 -10.126 1.00 58.19 94 ARG A C 1
ATOM 698 O O . ARG A 1 94 ? -8.424 -17.144 -9.618 1.00 58.19 94 ARG A O 1
ATOM 705 N N . GLU A 1 95 ? -6.745 -15.847 -10.343 1.00 58.03 95 GLU A N 1
ATOM 706 C CA . GLU A 1 95 ? -7.410 -14.580 -10.020 1.00 58.03 95 GLU A CA 1
ATOM 707 C C . GLU A 1 95 ? -8.604 -14.313 -10.943 1.00 58.03 95 GLU A C 1
ATOM 709 O O . GLU A 1 95 ? -9.665 -13.916 -10.463 1.00 58.03 95 GLU A O 1
ATOM 714 N N . SER A 1 96 ? -8.487 -14.635 -12.237 1.00 57.50 96 SER A N 1
ATOM 715 C CA . SER A 1 96 ? -9.631 -14.580 -13.154 1.00 57.50 96 SER A CA 1
ATOM 716 C C . SER A 1 96 ? -10.766 -15.512 -12.720 1.00 57.50 96 SER A C 1
ATOM 718 O O . SER A 1 96 ? -11.925 -15.124 -12.829 1.00 57.50 96 SER A O 1
ATOM 720 N N . ALA A 1 97 ? -10.447 -16.714 -12.226 1.00 52.94 97 ALA A N 1
ATOM 721 C CA . ALA A 1 97 ? -11.448 -17.681 -11.776 1.00 52.94 97 ALA A CA 1
ATOM 722 C C . ALA A 1 97 ? -12.207 -17.190 -10.529 1.00 52.94 97 ALA A C 1
ATOM 724 O O . ALA A 1 97 ? -13.434 -17.240 -10.495 1.00 52.94 97 ALA A O 1
ATOM 725 N N . VAL A 1 98 ? -11.492 -16.627 -9.548 1.00 56.38 98 VAL A N 1
ATOM 726 C CA . VAL A 1 98 ? -12.101 -16.070 -8.326 1.00 56.38 98 VAL A CA 1
ATOM 727 C C . VAL A 1 98 ? -13.031 -14.892 -8.640 1.00 56.38 98 VAL A C 1
ATOM 729 O O . VAL A 1 98 ? -14.084 -14.766 -8.023 1.00 56.38 98 VAL A O 1
ATOM 732 N N . LEU A 1 99 ? -12.687 -14.046 -9.618 1.00 50.41 99 LEU A N 1
ATOM 733 C CA . LEU A 1 99 ? -13.548 -12.936 -10.047 1.00 50.41 99 LEU A CA 1
ATOM 734 C C . LEU A 1 99 ? -14.801 -13.411 -10.800 1.00 50.41 99 LEU A C 1
ATOM 736 O O . LEU A 1 99 ? -15.848 -12.779 -10.685 1.00 50.41 99 LEU A O 1
ATOM 740 N N . SER A 1 100 ? -14.718 -14.520 -11.542 1.00 49.56 100 SER A N 1
ATOM 741 C CA . SER A 1 100 ? -15.866 -15.090 -12.262 1.00 49.56 100 SER A CA 1
ATOM 742 C C . SER A 1 100 ? -16.826 -15.902 -11.389 1.00 49.56 100 SER A C 1
ATOM 744 O O . SER A 1 100 ? -17.969 -16.082 -11.783 1.00 49.56 100 SER A O 1
ATOM 746 N N . GLU A 1 101 ? -16.395 -16.385 -10.222 1.00 44.41 101 GLU A N 1
ATOM 747 C CA . GLU A 1 101 ? -17.240 -17.170 -9.303 1.00 44.41 101 GLU A CA 1
ATOM 748 C C . GLU A 1 101 ? -18.111 -16.303 -8.370 1.00 44.41 101 GLU A C 1
ATOM 750 O O . GLU A 1 101 ? -18.942 -16.832 -7.634 1.00 44.41 101 GLU A O 1
ATOM 755 N N . ILE A 1 102 ? -17.927 -14.977 -8.383 1.00 48.03 102 ILE A N 1
ATOM 756 C CA . ILE A 1 102 ? -18.661 -14.014 -7.538 1.00 48.03 102 ILE A CA 1
ATOM 757 C C . ILE A 1 102 ? -19.806 -13.312 -8.314 1.00 48.03 102 ILE A C 1
ATOM 759 O O . ILE A 1 102 ? -20.556 -12.529 -7.730 1.00 48.03 102 ILE A O 1
ATOM 763 N N . LEU A 1 103 ? -19.990 -13.616 -9.606 1.00 40.28 103 LEU A N 1
ATOM 764 C CA . LEU A 1 103 ? -21.097 -13.132 -10.453 1.00 40.28 103 LEU A CA 1
ATOM 765 C C . LEU A 1 103 ? -22.103 -14.248 -10.754 1.00 40.28 103 LEU A C 1
ATOM 767 O O . LEU A 1 103 ? -23.311 -13.924 -10.808 1.00 40.28 103 LEU A O 1
#